Protein AF-A0A0F9A2J8-F1 (afdb_monomer_lite)

Radius of gyration: 10.78 Å; chains: 1; bounding box: 31×19×28 Å

pLDDT: mean 82.27, std 6.63, range [55.66, 90.06]

Organism: NCBI:txid412755

Sequence (59 aa):
MAKLAEVKHTGTGWVIRLEPKEAKDIGSDWCPLPLTAEATLTVVEAHC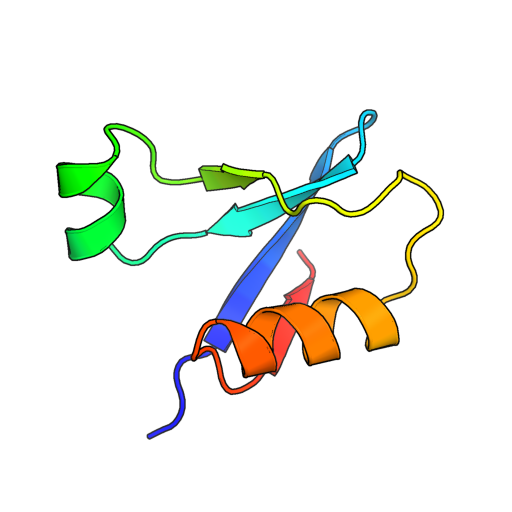RKIGYGGAKVT

Foldseek 3Di:
DAAEWEWEQDVAAIKTADDPVVCVVVVHRIDGDPGGNPDDLVNVQVSCVVVRHNGYDYD

Structure (mmCIF, N/CA/C/O backbone):
data_AF-A0A0F9A2J8-F1
#
_entry.id   AF-A0A0F9A2J8-F1
#
loop_
_atom_site.group_PDB
_atom_site.id
_atom_site.type_symbol
_atom_site.label_atom_id
_atom_site.label_alt_id
_atom_site.label_comp_id
_atom_site.label_asym_id
_atom_site.label_entity_id
_atom_site.label_seq_id
_atom_site.pdbx_PDB_ins_code
_atom_site.Cartn_x
_atom_site.Cartn_y
_atom_site.Cartn_z
_atom_site.occupancy
_atom_site.B_iso_or_equiv
_atom_site.auth_seq_id
_atom_site.auth_comp_id
_atom_site.auth_asym_id
_atom_site.auth_atom_id
_atom_site.pdbx_PDB_model_num
ATOM 1 N N . MET A 1 1 ? 19.164 1.862 0.325 1.00 55.66 1 MET A N 1
ATOM 2 C CA . MET A 1 1 ? 18.085 2.813 0.672 1.00 55.66 1 MET A CA 1
ATOM 3 C C . MET A 1 1 ? 16.764 2.086 0.505 1.00 55.66 1 MET A C 1
ATOM 5 O O . MET A 1 1 ? 16.603 1.423 -0.511 1.00 55.66 1 MET A O 1
ATOM 9 N N . ALA A 1 2 ? 15.878 2.114 1.500 1.00 64.19 2 ALA A N 1
ATOM 10 C CA . ALA A 1 2 ? 14.574 1.464 1.384 1.00 64.19 2 ALA A CA 1
ATOM 11 C C . ALA A 1 2 ? 13.620 2.368 0.581 1.00 64.19 2 ALA A C 1
ATOM 13 O O . ALA A 1 2 ? 13.599 3.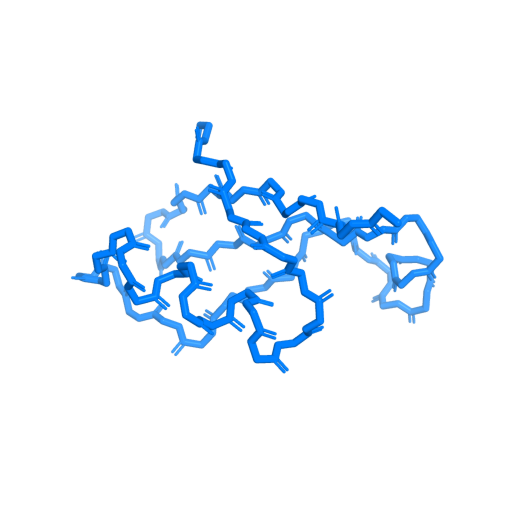576 0.810 1.00 64.19 2 ALA A O 1
ATOM 14 N N . LYS A 1 3 ? 12.878 1.805 -0.379 1.00 75.69 3 LYS A N 1
ATOM 15 C CA . LYS A 1 3 ? 11.945 2.559 -1.235 1.00 75.69 3 LYS A CA 1
ATOM 16 C C . LYS A 1 3 ? 10.745 3.036 -0.418 1.00 75.69 3 LYS A C 1
ATOM 18 O O . LYS A 1 3 ? 10.187 2.244 0.331 1.00 75.69 3 LYS A O 1
ATOM 23 N N . LEU A 1 4 ? 10.340 4.294 -0.552 1.00 79.44 4 LEU A N 1
ATOM 24 C CA . LEU A 1 4 ? 9.112 4.805 0.068 1.00 79.44 4 LEU A CA 1
ATOM 25 C C . LEU A 1 4 ? 7.965 4.718 -0.943 1.00 79.44 4 LEU A C 1
ATOM 27 O O . LEU A 1 4 ? 8.124 5.167 -2.074 1.00 79.44 4 LEU A O 1
ATOM 31 N N . ALA A 1 5 ? 6.833 4.141 -0.541 1.00 84.50 5 ALA A N 1
ATOM 32 C CA . ALA A 1 5 ? 5.605 4.127 -1.332 1.00 84.50 5 ALA A CA 1
ATOM 33 C C . ALA A 1 5 ? 4.815 5.417 -1.089 1.00 84.50 5 ALA A C 1
ATOM 35 O O . ALA A 1 5 ? 4.653 5.831 0.059 1.00 84.50 5 ALA A O 1
ATOM 36 N N . GLU A 1 6 ? 4.283 6.025 -2.145 1.00 89.00 6 GLU A N 1
ATOM 37 C CA . GLU A 1 6 ? 3.236 7.043 -2.029 1.00 89.00 6 GLU A CA 1
ATOM 38 C C . GLU A 1 6 ? 1.886 6.328 -2.029 1.00 89.00 6 GLU A C 1
ATOM 40 O O . GLU A 1 6 ? 1.640 5.484 -2.889 1.00 89.00 6 GL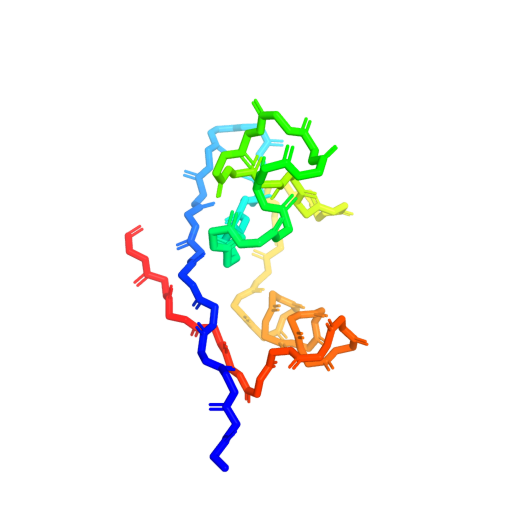U A O 1
ATOM 45 N N . VAL A 1 7 ? 1.033 6.614 -1.049 1.00 88.69 7 VAL A N 1
ATOM 46 C CA . VAL A 1 7 ? -0.252 5.929 -0.887 1.00 88.69 7 VAL A CA 1
ATOM 47 C C . VAL A 1 7 ? -1.374 6.947 -0.809 1.00 88.69 7 VAL A C 1
ATOM 49 O O . VAL A 1 7 ? -1.243 7.990 -0.169 1.00 88.69 7 VAL A O 1
ATOM 52 N N . LYS A 1 8 ? -2.493 6.629 -1.451 1.00 89.12 8 LYS A N 1
ATOM 53 C CA . LYS A 1 8 ? -3.699 7.450 -1.460 1.00 89.12 8 LYS A CA 1
ATOM 54 C C . LYS A 1 8 ? -4.919 6.596 -1.143 1.00 89.12 8 LYS A C 1
ATOM 56 O O . LYS A 1 8 ? -5.023 5.464 -1.611 1.00 89.12 8 LYS A O 1
ATOM 61 N N . HIS A 1 9 ? -5.864 7.146 -0.386 1.00 87.50 9 HIS A N 1
ATOM 62 C CA . HIS A 1 9 ? -7.186 6.547 -0.245 1.00 87.50 9 HIS A CA 1
ATOM 63 C C . HIS A 1 9 ? -8.098 7.066 -1.364 1.00 87.50 9 HIS A C 1
ATOM 65 O O . HIS A 1 9 ? -8.345 8.265 -1.495 1.00 87.50 9 HIS A O 1
ATOM 71 N N . THR A 1 10 ? -8.576 6.159 -2.203 1.00 81.31 10 THR A N 1
ATOM 72 C CA . THR A 1 10 ? -9.665 6.407 -3.153 1.00 81.31 10 THR A CA 1
ATOM 73 C C . THR A 1 10 ? -10.946 5.901 -2.495 1.00 81.31 10 THR A C 1
ATOM 75 O O . THR A 1 10 ? -10.872 4.984 -1.693 1.00 81.31 10 THR A O 1
ATOM 78 N N . GLY A 1 11 ? -12.124 6.469 -2.759 1.00 76.31 11 GLY A N 1
ATOM 79 C CA . GLY A 1 11 ? -13.354 6.109 -2.018 1.00 76.31 11 GLY A CA 1
ATOM 80 C C . GLY A 1 11 ? -13.714 4.609 -1.982 1.00 76.31 11 GLY A C 1
ATOM 81 O O . GLY A 1 11 ? -14.558 4.208 -1.190 1.00 76.31 11 GLY A O 1
ATOM 82 N N . THR A 1 12 ? -13.070 3.784 -2.811 1.00 78.06 12 THR A N 1
ATOM 83 C CA . THR A 1 12 ? -13.215 2.326 -2.887 1.00 78.06 12 THR A CA 1
ATOM 84 C C . THR A 1 12 ? -12.075 1.531 -2.224 1.00 78.06 12 THR A C 1
ATOM 86 O O . THR A 1 12 ? -12.148 0.306 -2.199 1.00 78.06 12 THR A O 1
ATOM 89 N N . GLY A 1 13 ? -11.025 2.180 -1.708 1.00 86.69 13 GLY A N 1
ATOM 90 C CA . GLY A 1 13 ? -9.873 1.537 -1.065 1.00 86.69 13 GLY A CA 1
ATOM 91 C C . GLY A 1 13 ? -8.547 2.284 -1.253 1.00 86.69 13 GLY A C 1
ATOM 92 O O . GLY A 1 13 ? -8.483 3.387 -1.802 1.00 86.69 13 GLY A O 1
ATOM 93 N N . TRP A 1 14 ? -7.454 1.669 -0.806 1.00 89.25 14 TRP A N 1
ATOM 94 C CA . TRP A 1 14 ? -6.112 2.257 -0.868 1.00 89.25 14 TRP A CA 1
ATOM 95 C C . TRP A 1 14 ? -5.388 1.920 -2.174 1.00 89.25 14 TRP A C 1
ATOM 97 O O . TRP A 1 14 ? -5.487 0.807 -2.680 1.00 89.25 14 TRP A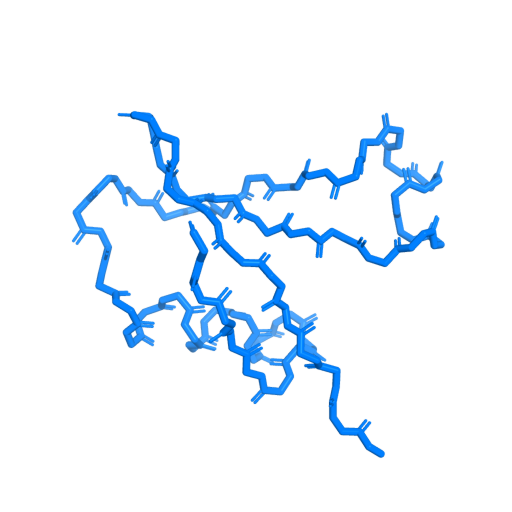 O 1
ATOM 107 N N . VAL A 1 15 ? -4.612 2.865 -2.701 1.00 89.94 15 VAL A N 1
ATOM 108 C CA . VAL A 1 15 ? -3.760 2.680 -3.886 1.00 8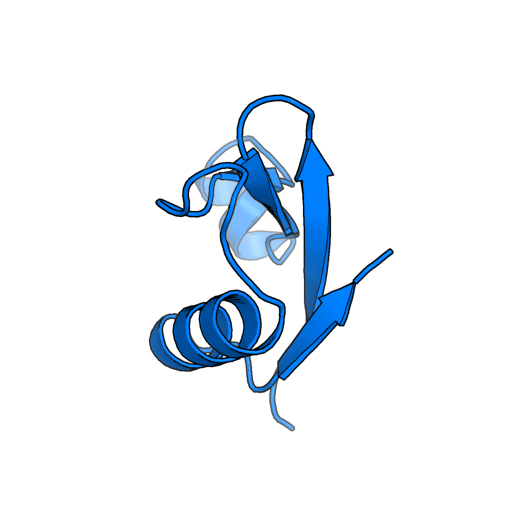9.94 15 VAL A CA 1
ATOM 109 C C . VAL A 1 15 ? -2.327 3.096 -3.571 1.00 89.94 15 VAL A C 1
ATOM 111 O O . VAL A 1 15 ? -2.120 4.070 -2.849 1.00 89.94 15 VAL A O 1
ATOM 114 N N . ILE A 1 16 ? -1.346 2.380 -4.122 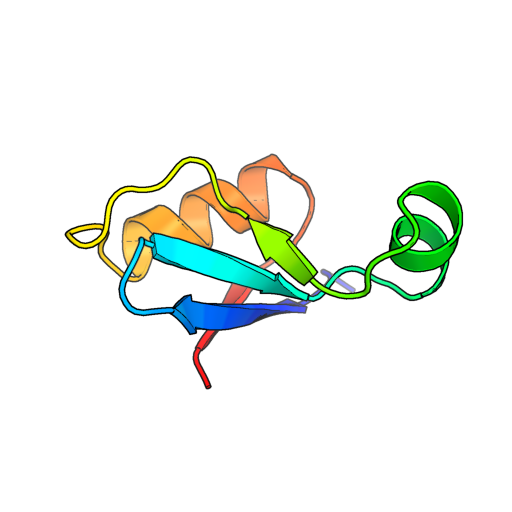1.00 90.06 16 ILE A N 1
ATOM 115 C CA . ILE A 1 16 ? 0.077 2.742 -4.061 1.00 90.06 16 ILE A CA 1
ATOM 116 C C . ILE A 1 16 ? 0.562 3.249 -5.404 1.00 90.06 16 ILE A C 1
ATOM 118 O O . ILE A 1 16 ? 0.133 2.763 -6.453 1.00 90.06 16 ILE A O 1
ATOM 122 N N . ARG A 1 17 ? 1.501 4.184 -5.365 1.00 89.06 17 ARG A N 1
ATOM 123 C CA . ARG A 1 17 ? 2.242 4.602 -6.541 1.00 89.06 17 ARG A CA 1
ATOM 124 C C . ARG A 1 17 ? 3.359 3.614 -6.824 1.00 89.06 17 ARG A C 1
ATOM 126 O O . ARG A 1 17 ? 4.204 3.366 -5.964 1.00 89.06 17 ARG A O 1
ATOM 133 N N . LEU A 1 18 ? 3.347 3.079 -8.032 1.00 85.50 18 LEU A N 1
ATOM 134 C CA . LEU A 1 18 ? 4.382 2.200 -8.538 1.00 85.50 18 LEU A CA 1
ATOM 135 C C . LEU A 1 18 ? 5.601 3.001 -8.986 1.00 85.50 18 LEU A C 1
ATOM 137 O O . LEU A 1 18 ? 5.501 4.154 -9.417 1.00 85.50 18 LEU A O 1
ATOM 141 N N . GLU A 1 19 ? 6.768 2.368 -8.934 1.00 83.44 19 GLU A N 1
ATOM 142 C CA . GLU A 1 19 ? 7.936 2.918 -9.606 1.00 83.44 19 GLU A CA 1
ATOM 143 C C . GLU A 1 19 ? 7.743 2.910 -11.130 1.00 83.44 19 GLU A C 1
ATOM 145 O O . GLU A 1 19 ? 7.110 1.998 -11.661 1.00 83.44 19 GLU A O 1
ATOM 150 N N . PRO A 1 20 ? 8.359 3.848 -11.875 1.00 83.25 20 PRO A N 1
ATOM 151 C CA . PRO A 1 20 ? 8.184 3.961 -13.326 1.00 83.25 20 PRO A CA 1
ATOM 152 C C . PRO A 1 20 ? 8.447 2.666 -14.106 1.00 83.25 20 PRO A C 1
ATOM 154 O O . PRO A 1 20 ? 7.840 2.433 -15.148 1.00 83.25 20 PRO A O 1
ATOM 157 N N . LYS A 1 21 ? 9.356 1.814 -13.612 1.00 83.19 21 LYS A N 1
ATOM 158 C CA . LYS A 1 21 ? 9.623 0.504 -14.213 1.00 83.19 21 LYS A CA 1
ATOM 159 C C . LYS A 1 21 ? 8.411 -0.422 -14.077 1.00 83.19 21 LYS A C 1
ATOM 161 O O . LYS A 1 21 ? 7.947 -0.946 -15.077 1.00 83.19 21 LYS A O 1
ATOM 166 N N . GLU A 1 22 ? 7.885 -0.574 -12.865 1.00 80.62 22 GLU A N 1
ATOM 167 C CA . GLU A 1 22 ? 6.714 -1.417 -12.594 1.00 80.62 22 GLU A CA 1
ATOM 168 C C . GLU A 1 22 ? 5.453 -0.848 -13.253 1.00 80.62 22 GLU A C 1
ATOM 170 O O . GLU A 1 22 ? 4.667 -1.589 -13.837 1.00 80.62 22 GLU A O 1
ATOM 175 N N . ALA A 1 23 ? 5.300 0.478 -13.235 1.00 84.75 23 ALA A N 1
ATOM 176 C CA . ALA A 1 23 ? 4.211 1.177 -13.904 1.00 84.75 23 ALA A CA 1
ATOM 177 C C . ALA A 1 23 ? 4.214 0.940 -15.419 1.00 84.75 23 ALA A C 1
ATOM 179 O O . ALA A 1 23 ? 3.154 0.787 -16.020 1.00 84.75 23 ALA A O 1
ATOM 180 N N . LYS A 1 24 ? 5.397 0.862 -16.043 1.00 83.50 24 LYS A N 1
ATOM 181 C CA . LYS A 1 24 ? 5.542 0.545 -17.468 1.00 83.50 24 LYS A CA 1
ATOM 182 C C . LYS A 1 24 ? 5.134 -0.895 -17.787 1.00 83.50 24 LYS A C 1
ATOM 184 O O . LYS A 1 24 ? 4.515 -1.116 -18.822 1.00 83.50 24 LYS A O 1
ATOM 189 N N . ASP A 1 25 ? 5.475 -1.846 -16.920 1.00 82.00 25 ASP A N 1
ATOM 190 C CA . ASP A 1 25 ? 5.081 -3.252 -17.070 1.00 82.00 25 ASP A CA 1
ATOM 191 C C . ASP A 1 25 ? 3.565 -3.453 -16.859 1.00 82.00 25 ASP A C 1
ATOM 193 O O . ASP A 1 25 ? 2.947 -4.269 -17.538 1.00 82.00 25 ASP A O 1
ATOM 197 N N . ILE A 1 26 ? 2.954 -2.687 -15.948 1.00 79.06 26 ILE A N 1
ATOM 198 C CA . ILE A 1 26 ? 1.529 -2.797 -15.580 1.00 79.06 26 ILE A CA 1
ATOM 199 C C . ILE A 1 26 ? 0.625 -1.874 -16.424 1.00 79.06 26 ILE A C 1
ATOM 201 O O . ILE A 1 26 ? -0.577 -2.109 -16.532 1.00 79.06 26 ILE A O 1
ATOM 205 N N . GLY A 1 27 ? 1.183 -0.833 -17.046 1.00 85.94 27 GLY A N 1
ATOM 206 C CA . GLY A 1 27 ? 0.444 0.186 -17.799 1.00 85.94 27 GLY A CA 1
ATOM 207 C C . GLY A 1 27 ? -0.279 1.223 -16.928 1.00 85.94 27 GLY A C 1
ATOM 208 O O . GLY A 1 27 ? -1.164 1.917 -17.425 1.00 85.94 27 GLY A O 1
ATOM 209 N N . SER A 1 28 ? 0.062 1.328 -15.640 1.00 84.56 28 SER A N 1
ATOM 210 C CA . SER A 1 28 ? -0.543 2.271 -14.688 1.00 84.56 28 SER A CA 1
ATOM 211 C C . SER A 1 28 ? 0.455 2.668 -13.605 1.00 84.56 28 SER A C 1
ATOM 213 O O . SER A 1 28 ? 1.128 1.811 -13.044 1.00 84.56 28 SER A O 1
ATOM 215 N N . ASP A 1 29 ? 0.505 3.954 -13.253 1.00 86.75 29 ASP A N 1
ATOM 216 C CA . ASP A 1 29 ? 1.341 4.461 -12.154 1.00 86.75 29 ASP A CA 1
ATOM 217 C C . ASP A 1 29 ? 0.770 4.142 -10.767 1.00 86.75 29 ASP A C 1
ATOM 219 O O . ASP A 1 29 ? 1.467 4.281 -9.764 1.00 86.75 29 ASP A O 1
ATOM 223 N N . TRP A 1 30 ? -0.498 3.729 -10.700 1.00 89.00 30 TRP A N 1
ATOM 224 C CA . TRP A 1 30 ? -1.191 3.409 -9.458 1.00 89.00 30 TRP A CA 1
ATOM 225 C C . TRP A 1 30 ? -1.675 1.967 -9.466 1.00 89.00 30 TRP A C 1
ATOM 227 O O . TRP A 1 30 ? -2.354 1.532 -10.400 1.00 89.00 30 TRP A O 1
ATOM 237 N N . CYS A 1 31 ? -1.352 1.250 -8.394 1.00 87.94 31 CYS A N 1
ATOM 238 C CA . CYS A 1 31 ? -1.781 -0.120 -8.165 1.00 87.94 31 CYS A CA 1
ATOM 239 C C . CYS A 1 31 ? -2.706 -0.179 -6.942 1.00 87.94 31 CYS A C 1
ATOM 241 O O . CYS A 1 31 ? -2.355 0.369 -5.890 1.00 87.94 31 CYS A O 1
ATOM 243 N N . PRO A 1 32 ? -3.887 -0.812 -7.044 1.00 87.44 32 PRO A N 1
ATOM 244 C CA . PRO A 1 32 ? -4.763 -0.991 -5.899 1.00 87.44 32 PRO A CA 1
ATOM 245 C C . PRO A 1 32 ? -4.118 -1.914 -4.868 1.00 87.44 32 PRO A C 1
ATOM 247 O O . PRO A 1 32 ? -3.636 -3.002 -5.186 1.00 87.44 32 PRO A O 1
ATOM 250 N N . LEU A 1 33 ? -4.150 -1.490 -3.609 1.00 86.00 33 LEU A N 1
ATOM 251 C CA . LEU A 1 33 ? -3.873 -2.381 -2.499 1.00 86.00 33 LEU A CA 1
ATOM 252 C C . LEU A 1 33 ? -5.101 -3.266 -2.270 1.00 86.00 33 LEU A C 1
ATOM 254 O O . LEU A 1 33 ? -6.225 -2.765 -2.324 1.00 86.00 33 LEU A O 1
ATOM 258 N N . PRO A 1 34 ? -4.929 -4.555 -1.933 1.00 81.56 34 PRO A N 1
ATOM 259 C CA . PRO A 1 34 ? -6.031 -5.459 -1.592 1.00 81.56 34 PRO A CA 1
ATOM 260 C C . PRO A 1 34 ? -6.642 -5.151 -0.206 1.00 81.56 34 PRO A C 1
ATOM 262 O O . PRO A 1 34 ? -7.039 -6.050 0.529 1.00 81.56 34 PRO A O 1
ATOM 265 N N . LEU A 1 35 ? -6.667 -3.876 0.183 1.00 80.12 35 LEU A N 1
ATOM 266 C CA . LEU A 1 35 ? -7.128 -3.366 1.464 1.00 80.12 35 LEU A CA 1
ATOM 267 C C . LEU A 1 35 ? -8.508 -2.729 1.294 1.00 80.12 35 LEU A C 1
ATOM 269 O O . LEU A 1 35 ? -8.748 -1.994 0.337 1.00 80.12 35 LEU A O 1
ATOM 273 N N . THR A 1 36 ? -9.405 -2.990 2.242 1.00 78.25 36 THR A N 1
ATOM 274 C CA . THR A 1 36 ? -10.735 -2.372 2.281 1.00 78.25 36 THR A CA 1
ATOM 275 C C . THR A 1 36 ? -10.643 -0.894 2.675 1.00 78.25 36 THR A C 1
ATOM 277 O O . THR A 1 36 ? -9.613 -0.428 3.170 1.00 78.25 36 THR A O 1
ATOM 280 N N . ALA A 1 37 ? -11.736 -0.147 2.487 1.00 67.00 37 ALA A N 1
ATOM 281 C CA . ALA A 1 37 ? -11.815 1.274 2.841 1.00 67.00 37 ALA A CA 1
ATOM 282 C C . ALA A 1 37 ? -11.585 1.565 4.343 1.00 67.00 37 ALA A C 1
ATOM 284 O O . ALA A 1 37 ? -11.269 2.690 4.715 1.00 67.00 37 ALA A O 1
ATOM 285 N N . GLU A 1 38 ? -11.702 0.554 5.210 1.00 71.31 38 GLU A N 1
ATOM 286 C CA . GLU A 1 38 ? -11.489 0.669 6.661 1.00 71.31 38 GLU A CA 1
ATOM 287 C C . GLU A 1 38 ? -10.043 0.370 7.096 1.00 71.31 38 GLU A C 1
ATOM 289 O O . GLU A 1 38 ? -9.736 0.356 8.290 1.00 71.31 38 GLU A O 1
ATOM 294 N N . ALA A 1 39 ? -9.130 0.104 6.158 1.00 81.94 39 ALA A N 1
ATOM 295 C CA . ALA A 1 39 ? -7.753 -0.208 6.517 1.00 81.94 39 ALA A CA 1
ATOM 296 C C . ALA A 1 39 ? -7.040 0.993 7.163 1.00 81.94 39 ALA A C 1
ATOM 298 O O . ALA A 1 39 ? -7.120 2.127 6.689 1.00 81.94 39 ALA A O 1
ATOM 299 N N . THR A 1 40 ? -6.302 0.721 8.241 1.00 85.50 40 THR A N 1
ATOM 300 C CA . THR A 1 40 ? -5.508 1.724 8.961 1.00 85.50 40 THR A CA 1
ATOM 301 C C . THR A 1 40 ? -4.135 1.928 8.314 1.00 85.50 40 THR A C 1
ATOM 303 O O . THR A 1 40 ? -3.630 1.060 7.596 1.00 85.50 40 THR A O 1
ATOM 306 N N . LEU A 1 41 ? -3.479 3.053 8.627 1.00 81.94 41 LEU A N 1
ATOM 307 C CA . LEU A 1 41 ? -2.117 3.365 8.164 1.00 81.94 41 LEU A CA 1
ATOM 308 C C . LEU A 1 41 ? -1.110 2.253 8.481 1.00 81.94 41 LEU A C 1
ATOM 310 O O . LEU A 1 41 ? -0.286 1.909 7.641 1.00 81.94 41 LEU A O 1
ATOM 314 N N . THR A 1 42 ? -1.220 1.630 9.654 1.00 86.12 42 THR A N 1
ATOM 315 C CA . THR A 1 42 ? -0.345 0.524 10.062 1.00 86.12 42 THR A CA 1
ATOM 316 C C . THR A 1 42 ? -0.473 -0.686 9.135 1.00 86.12 42 THR A C 1
ATOM 318 O O . THR A 1 42 ? 0.525 -1.328 8.808 1.00 86.12 42 THR A O 1
ATOM 321 N N . VAL A 1 43 ? -1.692 -0.994 8.680 1.00 88.31 43 VAL A N 1
ATOM 322 C CA . VAL A 1 43 ? -1.942 -2.101 7.744 1.00 88.31 43 VAL A CA 1
ATOM 323 C C . VAL A 1 43 ? -1.381 -1.770 6.362 1.00 88.31 43 VAL A C 1
ATOM 325 O O . VAL A 1 43 ? -0.741 -2.619 5.741 1.00 88.31 43 VAL A O 1
ATOM 328 N N . VAL A 1 44 ? -1.565 -0.528 5.908 1.00 86.44 44 VAL A N 1
ATOM 329 C CA . VAL A 1 44 ? -0.983 -0.019 4.659 1.00 86.44 44 VAL A CA 1
ATOM 330 C C . VAL A 1 44 ? 0.545 -0.127 4.688 1.00 86.44 44 VAL A C 1
ATOM 332 O O . VAL A 1 44 ? 1.135 -0.703 3.777 1.00 86.44 44 VAL A O 1
ATOM 335 N N . GLU A 1 45 ? 1.197 0.355 5.748 1.00 85.75 45 GLU A N 1
ATOM 336 C CA . GLU A 1 45 ? 2.655 0.286 5.901 1.00 85.75 45 GLU A CA 1
ATOM 337 C C . GLU A 1 45 ? 3.178 -1.153 5.922 1.00 85.75 45 GLU A C 1
ATOM 339 O O . GLU A 1 45 ? 4.168 -1.465 5.256 1.00 85.75 45 GLU A O 1
ATOM 344 N N . ALA A 1 46 ? 2.511 -2.044 6.660 1.00 87.25 46 ALA A N 1
ATOM 345 C CA . ALA A 1 46 ? 2.872 -3.457 6.707 1.00 87.25 46 ALA A CA 1
ATOM 346 C C . ALA A 1 46 ? 2.749 -4.117 5.325 1.00 87.25 46 ALA A C 1
ATOM 348 O O . ALA A 1 46 ? 3.620 -4.896 4.930 1.00 87.25 46 ALA A O 1
ATOM 349 N N . HIS A 1 47 ? 1.701 -3.775 4.569 1.00 87.06 47 HIS A N 1
ATOM 350 C CA . HIS A 1 47 ? 1.518 -4.276 3.213 1.00 87.06 47 HIS A CA 1
ATOM 351 C C . HIS A 1 47 ? 2.612 -3.764 2.275 1.00 87.06 47 HIS A C 1
ATOM 353 O O . HIS A 1 47 ? 3.260 -4.575 1.619 1.00 87.06 47 HIS A O 1
ATOM 359 N N . CYS A 1 48 ? 2.883 -2.455 2.269 1.00 85.00 48 CYS A N 1
ATOM 360 C CA . CYS A 1 48 ? 3.969 -1.848 1.496 1.00 85.00 48 CYS A CA 1
ATOM 361 C C . CYS A 1 48 ? 5.316 -2.529 1.786 1.00 85.00 48 CYS A C 1
ATOM 363 O O . CYS A 1 48 ? 6.028 -2.906 0.857 1.00 85.00 48 CYS A O 1
ATOM 365 N N . ARG A 1 49 ? 5.626 -2.807 3.058 1.00 85.69 49 ARG A N 1
ATOM 366 C CA . ARG A 1 49 ? 6.837 -3.557 3.436 1.00 85.69 49 ARG A CA 1
ATOM 367 C C . ARG A 1 49 ? 6.877 -4.959 2.855 1.00 85.69 49 ARG A C 1
ATOM 369 O O . ARG A 1 49 ? 7.928 -5.375 2.371 1.00 85.69 49 ARG A O 1
ATOM 376 N N . LYS A 1 50 ? 5.749 -5.669 2.854 1.00 85.38 50 LYS A N 1
ATOM 377 C CA . LYS A 1 50 ? 5.645 -7.017 2.279 1.00 85.38 50 LYS A CA 1
ATOM 378 C C . LYS A 1 50 ? 5.963 -7.037 0.782 1.00 85.38 50 LYS A C 1
ATOM 380 O O . LYS A 1 50 ? 6.600 -7.977 0.320 1.00 85.38 50 LYS A O 1
ATOM 385 N N . ILE A 1 51 ? 5.542 -6.013 0.042 1.00 81.38 51 ILE A N 1
ATOM 386 C CA . ILE A 1 51 ? 5.786 -5.889 -1.404 1.00 81.38 51 ILE A CA 1
ATOM 387 C C . ILE A 1 51 ? 7.106 -5.165 -1.741 1.00 81.38 51 ILE A C 1
ATOM 389 O O . ILE A 1 51 ? 7.355 -4.852 -2.898 1.00 81.38 51 ILE A O 1
ATOM 393 N N . GLY A 1 52 ? 7.975 -4.914 -0.751 1.00 83.88 52 GLY A N 1
ATOM 394 C CA . GLY A 1 52 ? 9.331 -4.388 -0.968 1.00 83.88 52 GLY A CA 1
ATOM 395 C C . GLY A 1 52 ? 9.505 -2.872 -0.801 1.00 83.88 52 GLY A C 1
ATOM 396 O O . GLY A 1 52 ? 10.596 -2.354 -1.049 1.00 83.88 52 GLY A O 1
ATOM 397 N N . TYR A 1 53 ? 8.479 -2.157 -0.336 1.00 83.12 53 TYR A N 1
ATOM 398 C CA . TYR A 1 53 ? 8.540 -0.730 -0.010 1.00 83.12 53 TYR A CA 1
ATOM 399 C C . TYR A 1 53 ? 8.781 -0.543 1.501 1.00 83.12 53 TYR A C 1
ATOM 401 O O . TYR A 1 53 ? 7.980 -0.940 2.334 1.00 83.12 53 TYR A O 1
ATOM 409 N N . GLY A 1 54 ? 9.891 0.084 1.894 1.00 75.25 54 GLY A N 1
ATOM 410 C CA . GLY A 1 54 ? 10.321 0.256 3.291 1.00 75.25 54 GLY A CA 1
ATOM 411 C C . GLY A 1 54 ? 9.404 1.097 4.187 1.00 75.25 54 GLY A C 1
ATOM 412 O O . GLY A 1 54 ? 9.550 1.059 5.412 1.00 75.25 54 GLY A O 1
ATOM 413 N N . GLY A 1 55 ? 8.454 1.821 3.601 1.00 74.81 55 GLY A N 1
ATOM 414 C CA . GLY A 1 55 ? 7.438 2.600 4.306 1.00 74.81 55 GLY A CA 1
ATOM 415 C C . GLY A 1 55 ? 6.414 3.188 3.340 1.00 74.81 55 GLY A C 1
ATOM 416 O O . GLY A 1 55 ? 6.630 3.176 2.127 1.00 74.81 55 GLY A O 1
ATOM 417 N N . ALA A 1 56 ? 5.309 3.696 3.881 1.00 75.94 56 ALA A N 1
ATOM 418 C CA . ALA A 1 56 ? 4.241 4.345 3.131 1.00 75.94 56 ALA A CA 1
ATOM 419 C C . ALA A 1 56 ? 4.105 5.804 3.576 1.00 75.94 56 ALA A C 1
ATOM 421 O O . ALA A 1 56 ? 3.993 6.086 4.766 1.00 75.94 56 ALA A O 1
ATOM 422 N N . LYS A 1 57 ? 4.087 6.735 2.626 1.00 80.56 57 LYS A N 1
ATOM 423 C CA . LYS A 1 57 ? 3.699 8.124 2.856 1.00 80.56 57 LYS A CA 1
ATOM 424 C C . LYS A 1 57 ? 2.289 8.311 2.318 1.00 80.56 57 LYS A C 1
ATOM 426 O O . LYS A 1 57 ? 2.062 8.114 1.128 1.00 80.56 57 LYS A O 1
ATOM 431 N N . VAL A 1 58 ? 1.361 8.680 3.194 1.00 76.44 58 VAL A N 1
ATOM 432 C CA . VAL A 1 58 ? -0.009 9.005 2.788 1.00 76.44 58 VAL A CA 1
ATOM 433 C C . VAL A 1 58 ? -0.096 10.462 2.361 1.00 76.44 58 VAL A C 1
ATOM 435 O O . VAL A 1 58 ? 0.496 11.330 3.008 1.00 76.44 58 VAL A O 1
ATOM 438 N N . THR A 1 59 ? -0.804 10.699 1.260 1.00 70.75 59 THR A N 1
ATOM 439 C CA . THR A 1 59 ? -0.967 12.012 0.616 1.00 70.75 59 THR A CA 1
ATOM 440 C C . THR A 1 59 ? -2.428 12.313 0.350 1.00 70.75 59 THR A C 1
ATOM 442 O O . THR A 1 59 ? -3.186 11.353 0.071 1.00 70.75 59 THR A O 1
#

Secondary structure (DSSP, 8-state):
-PEEEEEEEETTEEEEEPPHHHHHHHT-SEEE-S--TT--HHHHHHHHHHTTEEEEEE-